Protein AF-A0A961PCF4-F1 (afdb_monomer_lite)

pLDDT: mean 81.45, std 20.44, range [35.53, 98.12]

Radius of gyration: 21.84 Å; chains: 1; bounding box: 61×38×61 Å

Foldseek 3Di:
DVVQVVCCVQDVDWDDDPPPDIDGDNVVRQVVQVHPVSSVVVVQVVCVVVVHAAFFAADPDRLLRQLNRPFPVPQQPPPPDPPPPPDDDDDPDDDDDDDDDDDPDDDPPDPDPPDRHHYDYQPHVRSLVSQQRTFPVSNVDDPVLSVVCVVVVNGGPVSVVPDDPVVSVVPPD

Secondary structure (DSSP, 8-state):
-HHHHHHTTT-SEEEEETTTEEEEE-TTTGGGGTSHHHHHHHHHHHHHHTT----EEE-SSHHHHHHHHHTTT-PPP----TT--------------------TTPPPPPP---PPPPEEEPPTT-HHHHHHTSBGGGG---HHHHHHHHHTT--BHHHHHTS-HHHHHHHH-

Structure (mmCIF, N/CA/C/O backbone):
data_AF-A0A961PCF4-F1
#
_entry.id   AF-A0A961PCF4-F1
#
loop_
_atom_site.group_PDB
_atom_site.id
_atom_site.type_symbol
_atom_site.label_atom_id
_atom_site.label_alt_id
_atom_site.label_comp_id
_atom_site.label_asym_id
_atom_site.label_entity_id
_atom_site.label_seq_id
_atom_site.pdbx_PDB_ins_code
_atom_site.Cartn_x
_atom_site.Cartn_y
_atom_site.Cartn_z
_atom_site.occupancy
_atom_site.B_iso_or_equiv
_atom_site.auth_seq_id
_atom_site.auth_comp_id
_atom_site.auth_asym_id
_atom_site.auth_atom_id
_atom_site.pdbx_PDB_model_num
ATOM 1 N N . THR A 1 1 ? 4.553 -20.083 -5.175 1.00 83.00 1 THR A N 1
ATOM 2 C CA . THR A 1 1 ? 3.732 -20.182 -6.407 1.00 83.00 1 THR A CA 1
ATOM 3 C C . THR A 1 1 ? 4.552 -19.897 -7.667 1.00 83.00 1 THR A C 1
ATOM 5 O O . THR A 1 1 ? 5.681 -19.422 -7.559 1.00 83.00 1 THR A O 1
ATOM 8 N N . ARG A 1 2 ? 4.034 -20.205 -8.876 1.00 92.31 2 ARG A N 1
ATOM 9 C CA . ARG A 1 2 ? 4.695 -19.847 -10.158 1.00 92.31 2 ARG A CA 1
ATOM 10 C C . ARG A 1 2 ? 4.858 -18.328 -10.306 1.00 92.31 2 ARG A C 1
ATOM 12 O O . ARG A 1 2 ? 5.923 -17.887 -10.722 1.00 92.31 2 ARG A O 1
ATOM 19 N N . LEU A 1 3 ? 3.851 -17.560 -9.882 1.00 93.50 3 LEU A N 1
ATOM 20 C CA . LEU A 1 3 ? 3.872 -16.097 -9.916 1.00 93.50 3 LEU A CA 1
ATOM 21 C C . LEU A 1 3 ? 4.967 -15.514 -9.006 1.00 93.50 3 LEU A C 1
ATOM 23 O O . LEU A 1 3 ? 5.740 -14.679 -9.456 1.00 93.50 3 LEU A O 1
ATOM 27 N N . ARG A 1 4 ? 5.131 -16.028 -7.774 1.00 96.00 4 ARG A N 1
ATOM 28 C CA . ARG A 1 4 ? 6.241 -15.625 -6.884 1.00 96.00 4 ARG A CA 1
ATOM 29 C C . ARG A 1 4 ? 7.615 -15.803 -7.540 1.00 96.00 4 ARG A C 1
ATOM 31 O O . ARG A 1 4 ? 8.461 -14.928 -7.425 1.00 96.00 4 ARG A O 1
ATOM 38 N N . ARG A 1 5 ? 7.846 -16.930 -8.227 1.00 96.25 5 ARG A N 1
ATOM 39 C CA . ARG A 1 5 ? 9.123 -17.180 -8.926 1.00 96.25 5 ARG A CA 1
ATOM 40 C C . ARG A 1 5 ? 9.341 -16.220 -10.093 1.00 96.25 5 ARG A C 1
ATOM 42 O O . ARG A 1 5 ? 10.447 -15.726 -10.252 1.00 96.25 5 ARG A O 1
ATOM 49 N N . TRP A 1 6 ? 8.297 -15.944 -10.875 1.00 96.50 6 TRP A N 1
ATOM 50 C CA . TRP A 1 6 ? 8.352 -14.954 -11.955 1.00 96.50 6 TRP A CA 1
ATOM 51 C C . TRP A 1 6 ? 8.730 -13.558 -11.438 1.00 96.50 6 TRP A C 1
ATOM 53 O O . TRP A 1 6 ? 9.546 -12.887 -12.062 1.00 96.50 6 TRP A O 1
ATOM 63 N N . ALA A 1 7 ? 8.208 -13.155 -10.276 1.00 97.56 7 ALA A N 1
ATOM 64 C CA . ALA A 1 7 ? 8.471 -11.839 -9.698 1.00 97.56 7 ALA A CA 1
ATOM 65 C C . ALA A 1 7 ? 9.926 -11.641 -9.224 1.00 97.56 7 ALA A C 1
ATOM 67 O O . ALA A 1 7 ? 10.367 -10.503 -9.082 1.00 97.56 7 ALA A O 1
ATOM 68 N N . GLY A 1 8 ? 10.696 -12.720 -9.034 1.00 97.44 8 GLY A N 1
ATOM 69 C CA . GLY A 1 8 ? 12.092 -12.650 -8.579 1.00 97.44 8 GLY A CA 1
ATOM 70 C C . GLY A 1 8 ? 13.043 -11.910 -9.528 1.00 97.44 8 GLY A C 1
ATOM 71 O O . GLY A 1 8 ? 14.151 -11.565 -9.136 1.00 97.44 8 GLY A O 1
ATOM 72 N N . LYS A 1 9 ? 12.623 -11.632 -10.769 1.00 97.25 9 LYS A N 1
ATOM 73 C CA . LYS A 1 9 ? 13.394 -10.808 -11.712 1.00 97.25 9 LYS A CA 1
ATOM 74 C C . LYS A 1 9 ? 13.343 -9.304 -11.416 1.00 97.25 9 LYS A C 1
ATOM 76 O O . LYS A 1 9 ? 14.134 -8.564 -11.984 1.00 97.25 9 LYS A O 1
ATOM 81 N N . PHE A 1 10 ? 12.409 -8.861 -10.572 1.00 97.88 10 PHE A N 1
ATOM 82 C CA . PHE A 1 10 ? 12.234 -7.451 -10.204 1.00 97.88 10 PHE A CA 1
ATOM 83 C C . PHE A 1 10 ? 12.917 -7.094 -8.883 1.00 97.88 10 PHE A C 1
ATOM 85 O O . PHE A 1 10 ? 13.306 -5.950 -8.676 1.00 97.88 10 PHE A O 1
ATOM 92 N N . THR A 1 11 ? 13.038 -8.071 -7.984 1.00 97.62 11 THR A N 1
ATOM 93 C CA . THR A 1 11 ? 13.673 -7.924 -6.675 1.00 97.62 11 THR A CA 1
ATOM 94 C C . THR A 1 11 ? 14.072 -9.296 -6.120 1.00 97.62 11 THR A C 1
ATOM 96 O O . THR A 1 11 ? 13.362 -10.280 -6.360 1.00 97.62 11 THR A O 1
ATOM 99 N N . PRO A 1 12 ? 15.163 -9.389 -5.333 1.00 96.94 12 PRO A N 1
ATOM 100 C CA . PRO A 1 12 ? 15.486 -10.598 -4.579 1.00 96.94 12 PRO A CA 1
ATOM 101 C C . PRO A 1 12 ? 14.460 -10.937 -3.478 1.00 96.94 12 PRO A C 1
ATOM 103 O O . PRO A 1 12 ? 14.404 -12.088 -3.040 1.00 96.94 12 PRO A O 1
ATOM 106 N N . TRP A 1 13 ? 13.643 -9.977 -3.026 1.00 97.62 13 TRP A N 1
ATOM 107 C CA . TRP A 1 13 ? 12.691 -10.152 -1.926 1.00 97.62 13 TRP A CA 1
ATOM 108 C C . TRP A 1 13 ? 11.238 -10.155 -2.409 1.00 97.62 13 TRP A C 1
ATOM 110 O O . TRP A 1 13 ? 10.636 -9.116 -2.675 1.00 97.62 13 TRP A O 1
ATOM 120 N N . VAL A 1 14 ? 10.658 -11.360 -2.468 1.00 98.06 14 VAL A N 1
ATOM 121 C CA . VAL A 1 14 ? 9.258 -11.589 -2.857 1.00 98.06 14 VAL A CA 1
ATOM 122 C C . VAL A 1 14 ? 8.550 -12.489 -1.845 1.00 98.06 14 VAL A C 1
ATOM 124 O O . VAL A 1 14 ? 8.923 -13.659 -1.660 1.00 98.06 14 VAL A O 1
ATOM 127 N N . ALA A 1 15 ? 7.467 -11.973 -1.268 1.00 96.75 15 ALA A N 1
ATOM 128 C CA . ALA A 1 15 ? 6.574 -12.686 -0.361 1.00 96.75 15 ALA A CA 1
ATOM 129 C C . ALA A 1 15 ? 5.175 -12.869 -0.972 1.00 96.75 15 ALA A C 1
ATOM 131 O O . ALA A 1 15 ? 4.720 -12.063 -1.782 1.00 96.75 15 ALA A O 1
ATOM 132 N N . GLU A 1 16 ? 4.491 -13.947 -0.588 1.00 96.38 16 GLU A N 1
ATOM 133 C CA . GLU A 1 16 ? 3.069 -14.139 -0.897 1.00 96.38 16 GLU A CA 1
ATOM 134 C C . GLU A 1 16 ? 2.217 -13.416 0.150 1.00 96.38 16 GLU A C 1
ATOM 136 O O . GLU A 1 16 ? 2.513 -13.477 1.339 1.00 96.38 16 GLU A O 1
ATOM 141 N N . GLU A 1 17 ? 1.164 -12.738 -0.300 1.00 93.62 17 GLU A N 1
ATOM 142 C CA . GLU A 1 17 ? 0.294 -11.898 0.525 1.00 93.62 17 GLU A CA 1
ATOM 143 C C . GLU A 1 17 ? -1.169 -12.343 0.362 1.00 93.62 17 GLU A C 1
ATOM 145 O O . GLU A 1 17 ? -1.803 -12.037 -0.657 1.00 93.62 17 GLU A O 1
ATOM 150 N N . PRO A 1 18 ? -1.726 -13.084 1.332 1.00 87.88 18 PRO A N 1
ATOM 151 C CA . PRO A 1 18 ? -3.116 -13.523 1.289 1.00 87.88 18 PRO A CA 1
ATOM 152 C C . PRO A 1 18 ? -4.145 -12.370 1.379 1.00 87.88 18 PRO A C 1
ATOM 154 O O . PRO A 1 18 ? -3.861 -11.329 1.965 1.00 87.88 18 PRO A O 1
ATOM 157 N N . PRO A 1 19 ? -5.369 -12.558 0.847 1.00 83.50 19 PRO A N 1
ATOM 158 C CA . PRO A 1 19 ? -5.712 -13.540 -0.174 1.00 83.50 19 PRO A CA 1
ATOM 159 C C . PRO A 1 19 ? -5.182 -13.062 -1.539 1.00 83.50 19 PRO A C 1
ATOM 161 O O . PRO A 1 19 ? -5.458 -11.937 -1.961 1.00 83.50 19 PRO A O 1
ATOM 164 N N . GLY A 1 20 ? -4.407 -13.917 -2.217 1.00 86.56 20 GLY A N 1
ATOM 165 C CA . GLY A 1 20 ? -4.093 -13.774 -3.643 1.00 86.56 20 GLY A CA 1
ATOM 166 C C . GLY A 1 20 ? -3.300 -12.529 -4.056 1.00 86.56 20 GLY A C 1
ATOM 167 O O . GLY A 1 20 ? -3.742 -11.796 -4.934 1.00 86.56 20 GLY A O 1
ATOM 168 N N . GLY A 1 21 ? -2.123 -12.300 -3.475 1.00 93.00 21 GLY A N 1
ATOM 169 C CA . GLY A 1 21 ? -1.229 -11.213 -3.873 1.00 93.00 21 GLY A CA 1
ATOM 170 C C . GLY A 1 21 ? 0.245 -11.538 -3.656 1.00 93.00 21 GLY A C 1
ATOM 171 O O . GLY A 1 21 ? 0.598 -12.579 -3.097 1.00 93.00 21 GLY A O 1
ATOM 172 N N . LEU A 1 22 ? 1.105 -10.627 -4.103 1.00 96.88 22 LEU A N 1
ATOM 173 C CA . LEU A 1 22 ? 2.531 -10.623 -3.797 1.00 96.88 22 LEU A CA 1
ATOM 174 C C . LEU A 1 22 ? 2.905 -9.286 -3.161 1.00 96.88 22 LEU A C 1
ATOM 176 O O . LEU A 1 22 ? 2.340 -8.251 -3.512 1.00 96.88 22 LEU A O 1
ATOM 180 N N . VAL A 1 23 ? 3.883 -9.320 -2.265 1.00 97.56 23 VAL A N 1
ATOM 181 C CA . VAL A 1 23 ? 4.599 -8.140 -1.779 1.00 97.56 23 VAL A CA 1
ATOM 182 C C . VAL A 1 23 ? 6.034 -8.242 -2.270 1.00 97.56 23 VAL A C 1
ATOM 184 O O . VAL A 1 23 ? 6.672 -9.290 -2.141 1.00 97.56 23 VAL A O 1
ATOM 187 N N . LEU A 1 24 ? 6.510 -7.151 -2.859 1.00 98.12 24 LEU A N 1
ATOM 188 C CA . LEU A 1 24 ? 7.861 -7.002 -3.377 1.00 98.12 24 LEU A CA 1
ATOM 189 C C . LEU A 1 24 ? 8.539 -5.895 -2.571 1.00 98.12 24 LEU A C 1
ATOM 191 O O . LEU A 1 24 ? 8.019 -4.782 -2.517 1.00 98.12 24 LEU A O 1
ATOM 195 N N . ASP A 1 25 ? 9.686 -6.191 -1.965 1.00 97.31 25 ASP A N 1
ATOM 196 C CA . ASP A 1 25 ? 10.569 -5.144 -1.447 1.00 97.31 25 ASP A CA 1
ATOM 197 C C . ASP A 1 25 ? 11.490 -4.706 -2.583 1.00 97.31 25 ASP A C 1
ATOM 199 O O . ASP A 1 25 ? 12.387 -5.442 -2.984 1.00 97.31 25 ASP A O 1
ATOM 203 N N . ILE A 1 26 ? 11.241 -3.530 -3.146 1.00 96.56 26 ILE A N 1
ATOM 204 C CA . ILE A 1 26 ? 11.977 -3.022 -4.309 1.00 96.56 26 ILE A CA 1
ATOM 205 C C . ILE A 1 26 ? 13.160 -2.129 -3.915 1.00 96.56 26 ILE A C 1
ATOM 207 O O . ILE A 1 26 ? 13.732 -1.462 -4.783 1.00 96.56 26 ILE A O 1
ATOM 211 N N . THR A 1 27 ? 13.532 -2.100 -2.628 1.00 94.38 27 THR A N 1
ATOM 212 C CA . THR A 1 27 ? 14.633 -1.279 -2.112 1.00 94.38 27 THR A CA 1
ATOM 213 C C . THR A 1 27 ? 15.897 -1.525 -2.927 1.00 94.38 27 THR A C 1
ATOM 215 O O . THR A 1 27 ? 16.359 -2.655 -3.086 1.00 94.38 27 THR A O 1
ATOM 218 N N . GLY A 1 28 ? 16.439 -0.451 -3.502 1.00 94.12 28 GLY A N 1
ATOM 219 C CA . GLY A 1 28 ? 17.638 -0.515 -4.335 1.00 94.12 28 GLY A CA 1
ATOM 220 C C . GLY A 1 28 ? 17.462 -1.209 -5.691 1.00 94.12 28 GLY A C 1
ATOM 221 O O . GLY A 1 28 ? 18.442 -1.312 -6.410 1.00 94.12 28 GLY A O 1
ATOM 222 N N . CYS A 1 29 ? 16.264 -1.646 -6.088 1.00 97.56 29 CYS A N 1
ATOM 223 C CA . CYS A 1 29 ? 16.038 -2.336 -7.366 1.00 97.56 29 CYS A CA 1
ATOM 224 C C . CYS A 1 29 ? 15.447 -1.422 -8.447 1.00 97.56 29 CYS A C 1
ATOM 226 O O . CYS A 1 29 ? 15.760 -1.594 -9.621 1.00 97.56 29 CYS A O 1
ATOM 228 N N . ALA A 1 30 ? 14.635 -0.425 -8.072 1.00 94.88 30 ALA A N 1
ATOM 229 C CA . ALA A 1 30 ? 13.905 0.426 -9.022 1.00 94.88 30 ALA A CA 1
ATOM 230 C C . ALA A 1 30 ? 14.803 1.101 -10.080 1.00 94.88 30 ALA A C 1
ATOM 232 O O . ALA A 1 30 ? 14.437 1.186 -11.251 1.00 94.88 30 ALA A O 1
ATOM 233 N N . HIS A 1 31 ? 16.020 1.512 -9.706 1.00 95.19 31 HIS A N 1
ATOM 234 C CA . HIS A 1 31 ? 16.964 2.153 -10.629 1.00 95.19 31 HIS A CA 1
ATOM 235 C C . HIS A 1 31 ? 17.388 1.249 -11.802 1.00 95.19 31 HIS A C 1
ATOM 237 O O . HIS A 1 31 ? 17.680 1.758 -12.881 1.00 95.19 31 HIS A O 1
ATOM 243 N N . LEU A 1 32 ? 17.374 -0.079 -11.626 1.00 97.25 32 LEU A N 1
ATOM 244 C CA . LEU A 1 32 ? 17.693 -1.049 -12.682 1.00 97.25 32 LEU A CA 1
ATOM 245 C C . LEU A 1 32 ? 16.657 -1.046 -13.814 1.00 97.25 32 LEU A C 1
ATOM 247 O O . LEU A 1 32 ? 16.924 -1.552 -14.900 1.00 97.25 32 LEU A O 1
ATOM 251 N N . PHE A 1 33 ? 15.483 -0.471 -13.554 1.00 97.19 33 PHE A N 1
ATOM 252 C CA . PHE A 1 33 ? 14.376 -0.360 -14.495 1.00 97.19 33 PHE A CA 1
ATOM 253 C C . PHE A 1 33 ? 14.171 1.073 -14.992 1.00 97.19 33 PHE A C 1
ATOM 255 O O . PHE A 1 33 ? 13.299 1.290 -15.818 1.00 97.19 33 PHE A O 1
ATOM 262 N N . GLY A 1 34 ? 14.971 2.042 -14.530 1.00 96.19 34 GLY A N 1
ATOM 263 C CA . GLY A 1 34 ? 14.793 3.461 -14.856 1.00 96.19 34 GLY A CA 1
ATOM 264 C C . GLY A 1 34 ? 13.916 4.239 -13.869 1.00 96.19 34 GLY A C 1
ATOM 265 O O . GLY A 1 34 ? 13.604 5.394 -14.134 1.00 96.19 34 GLY A O 1
ATOM 266 N N . GLY A 1 35 ? 13.551 3.643 -12.730 1.00 96.06 35 GLY A N 1
ATOM 267 C CA . GLY A 1 35 ? 12.719 4.273 -11.702 1.00 96.06 35 GLY A CA 1
ATOM 268 C C . GLY A 1 35 ? 11.556 3.388 -11.259 1.00 96.06 35 GLY A C 1
ATOM 269 O O . GLY A 1 35 ? 11.356 2.283 -11.767 1.00 96.06 35 GLY A O 1
ATOM 270 N N . GLU A 1 36 ? 10.790 3.869 -10.283 1.00 96.00 36 GLU A N 1
ATOM 271 C CA . GLU A 1 36 ? 9.642 3.147 -9.723 1.00 96.00 36 GLU A CA 1
ATOM 272 C C . GLU A 1 36 ? 8.505 3.027 -10.740 1.00 96.00 36 GLU A C 1
ATOM 274 O O . GLU A 1 36 ? 7.913 1.958 -10.892 1.00 96.00 36 GLU A O 1
ATOM 279 N N . GLU A 1 37 ? 8.244 4.091 -11.495 1.00 95.19 37 GLU A N 1
ATOM 280 C CA . GLU A 1 37 ? 7.228 4.135 -12.542 1.00 95.19 37 GLU A CA 1
ATOM 281 C C . GLU A 1 37 ? 7.529 3.133 -13.660 1.00 95.19 37 GLU A C 1
ATOM 283 O O . GLU A 1 37 ? 6.643 2.386 -14.077 1.00 95.19 37 GLU A O 1
ATOM 288 N N . GLU A 1 38 ? 8.784 3.067 -14.107 1.00 97.12 38 GLU A N 1
ATOM 289 C CA . GLU A 1 38 ? 9.208 2.146 -15.165 1.00 97.12 38 GLU A CA 1
ATOM 290 C C . GLU A 1 38 ? 9.252 0.691 -14.687 1.00 97.12 38 GLU A C 1
ATOM 292 O O . GLU A 1 38 ? 8.861 -0.220 -15.425 1.00 97.12 38 GLU A O 1
ATOM 297 N N . LEU A 1 39 ? 9.641 0.453 -13.429 1.00 97.38 39 LEU A N 1
ATOM 298 C CA . LEU A 1 39 ? 9.522 -0.863 -12.803 1.00 97.38 39 LEU A CA 1
ATOM 299 C C . LEU A 1 39 ? 8.058 -1.331 -12.787 1.00 97.38 39 LEU A C 1
ATOM 301 O O . LEU A 1 39 ? 7.760 -2.462 -13.177 1.00 97.38 39 LEU A O 1
ATOM 305 N N . VAL A 1 40 ? 7.133 -0.464 -12.370 1.00 96.81 40 VAL A N 1
ATOM 306 C CA . VAL A 1 40 ? 5.698 -0.773 -12.347 1.00 96.81 40 VAL A CA 1
ATOM 307 C C . VAL A 1 40 ? 5.163 -1.011 -13.761 1.00 96.81 40 VAL A C 1
ATOM 309 O O . VAL A 1 40 ? 4.466 -2.001 -13.981 1.00 96.81 40 VAL A O 1
ATOM 312 N N . ALA A 1 41 ? 5.547 -0.192 -14.741 1.00 95.25 41 ALA A N 1
ATOM 313 C CA . ALA A 1 41 ? 5.166 -0.384 -16.139 1.00 95.25 41 ALA A CA 1
ATOM 314 C C . ALA A 1 41 ? 5.726 -1.692 -16.733 1.00 95.25 41 ALA A C 1
ATOM 316 O O . ALA A 1 41 ? 5.083 -2.330 -17.572 1.00 95.25 41 ALA A O 1
ATOM 317 N N . ALA A 1 42 ? 6.921 -2.126 -16.319 1.00 96.56 42 ALA A N 1
ATOM 318 C CA . ALA A 1 42 ? 7.473 -3.428 -16.693 1.00 96.56 42 ALA A CA 1
ATOM 319 C C . ALA A 1 42 ? 6.651 -4.582 -16.095 1.00 96.56 42 ALA A C 1
ATOM 321 O O . ALA A 1 42 ? 6.286 -5.510 -16.818 1.00 96.56 42 ALA A O 1
ATOM 322 N N . ILE A 1 43 ? 6.291 -4.490 -14.810 1.00 96.69 43 ILE A N 1
ATOM 323 C CA . ILE A 1 43 ? 5.413 -5.456 -14.130 1.00 96.69 43 ILE A CA 1
ATOM 324 C C . ILE A 1 43 ? 4.055 -5.551 -14.840 1.00 96.69 43 ILE A C 1
ATOM 326 O O . ILE A 1 43 ? 3.598 -6.658 -15.123 1.00 96.69 43 ILE A O 1
ATOM 330 N N . GLU A 1 44 ? 3.424 -4.418 -15.165 1.00 94.81 44 GLU A N 1
ATOM 331 C CA . GLU A 1 44 ? 2.154 -4.378 -15.902 1.00 94.81 44 GLU A CA 1
ATOM 332 C C . GLU A 1 44 ? 2.249 -5.082 -17.258 1.00 94.81 44 GLU A C 1
ATOM 334 O O . GLU A 1 44 ? 1.432 -5.952 -17.564 1.00 94.81 44 GLU A O 1
ATOM 339 N N . ARG A 1 45 ? 3.257 -4.731 -18.069 1.00 94.31 45 ARG A N 1
ATOM 340 C CA . ARG A 1 45 ? 3.459 -5.324 -19.399 1.00 94.31 45 ARG A CA 1
ATOM 341 C C . ARG A 1 45 ? 3.649 -6.832 -19.323 1.00 94.31 45 ARG A C 1
ATOM 343 O O . ARG A 1 45 ? 3.056 -7.567 -20.111 1.00 94.31 45 ARG A O 1
ATOM 350 N N . ASP A 1 46 ? 4.441 -7.294 -18.365 1.00 95.88 46 ASP A N 1
ATOM 351 C CA . ASP A 1 46 ? 4.706 -8.715 -18.193 1.00 95.88 46 ASP A CA 1
ATOM 352 C C . ASP A 1 46 ? 3.475 -9.481 -17.695 1.00 95.88 46 ASP A C 1
ATOM 354 O O . ASP A 1 46 ? 3.201 -10.574 -18.188 1.00 95.88 46 ASP A O 1
ATOM 358 N N . LEU A 1 47 ? 2.698 -8.920 -16.761 1.00 94.44 47 LEU A N 1
ATOM 359 C CA . LEU A 1 47 ? 1.437 -9.524 -16.313 1.00 94.44 47 LEU A CA 1
ATOM 360 C C . LEU A 1 47 ? 0.416 -9.597 -17.450 1.00 94.44 47 LEU A C 1
ATOM 362 O O . LEU A 1 47 ? -0.206 -10.644 -17.638 1.00 94.44 47 LEU A O 1
ATOM 366 N N . ALA A 1 48 ? 0.303 -8.540 -18.256 1.00 92.19 48 ALA A N 1
ATOM 367 C CA . ALA A 1 48 ? -0.538 -8.535 -19.447 1.00 92.19 48 ALA A CA 1
ATOM 368 C C . ALA A 1 48 ? -0.091 -9.602 -20.462 1.00 92.19 48 ALA A C 1
ATOM 370 O O . ALA A 1 48 ? -0.927 -10.337 -20.986 1.00 92.19 48 ALA A O 1
ATOM 371 N N . GLY A 1 49 ? 1.220 -9.756 -20.681 1.00 92.38 49 GLY A N 1
ATOM 372 C CA . GLY A 1 49 ? 1.789 -10.813 -21.526 1.00 92.38 49 GLY A CA 1
ATOM 373 C C . GLY A 1 49 ? 1.513 -12.232 -21.011 1.00 92.38 49 GLY A C 1
ATOM 374 O O . GLY A 1 49 ? 1.400 -13.166 -21.803 1.00 92.38 49 GLY A O 1
ATOM 375 N N . LEU A 1 50 ? 1.342 -12.396 -19.696 1.00 92.38 50 LEU A N 1
ATOM 376 C CA . LEU A 1 50 ? 0.907 -13.645 -19.061 1.00 92.38 50 LEU A CA 1
ATOM 377 C C . LEU A 1 50 ? -0.622 -13.837 -19.064 1.00 92.38 50 LEU A C 1
ATOM 379 O O .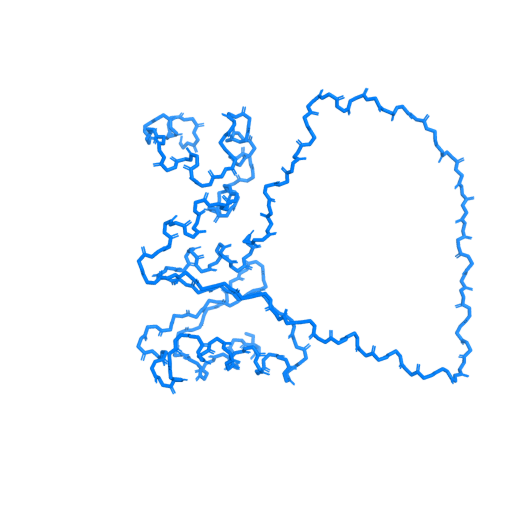 LEU A 1 50 ? -1.098 -14.875 -18.601 1.00 92.38 50 LEU A O 1
ATOM 383 N N . GLY A 1 51 ? -1.397 -12.865 -19.556 1.00 92.75 51 GLY A N 1
ATOM 384 C CA . GLY A 1 51 ? -2.862 -12.888 -19.529 1.00 92.75 51 GLY A CA 1
ATOM 385 C C . GLY A 1 51 ? -3.460 -12.692 -18.131 1.00 92.75 51 GLY A C 1
ATOM 386 O O . GLY A 1 51 ? -4.572 -13.150 -17.873 1.00 92.75 51 GLY A O 1
ATOM 387 N N . LEU A 1 52 ? -2.724 -12.053 -17.216 1.00 91.69 52 LEU A N 1
ATOM 388 C CA . LEU A 1 52 ? -3.138 -11.812 -15.836 1.00 91.69 52 LEU A CA 1
ATOM 389 C C . LEU A 1 52 ? -3.587 -10.363 -15.635 1.00 91.69 52 LEU A C 1
ATOM 391 O O . LEU A 1 52 ? -2.958 -9.425 -16.117 1.00 91.69 52 LEU A O 1
ATOM 395 N N . THR A 1 53 ? -4.642 -10.184 -14.843 1.00 90.44 53 THR A N 1
ATOM 396 C CA . THR A 1 53 ? -5.068 -8.879 -14.323 1.00 90.44 53 THR A CA 1
ATOM 397 C C . THR A 1 53 ? -4.686 -8.756 -12.854 1.00 90.44 53 THR A C 1
ATOM 399 O O . THR A 1 53 ? -4.858 -9.707 -12.092 1.00 90.44 53 THR A O 1
ATOM 402 N N . ALA A 1 54 ? -4.222 -7.582 -12.440 1.00 91.56 54 ALA A N 1
ATOM 403 C CA . ALA A 1 54 ? -3.882 -7.273 -11.056 1.00 91.56 54 ALA A CA 1
ATOM 404 C C . ALA A 1 54 ? -4.099 -5.780 -10.774 1.00 91.56 54 ALA A C 1
ATOM 406 O O . ALA A 1 54 ? -4.205 -4.978 -11.701 1.00 91.56 54 ALA A O 1
ATOM 407 N N . THR A 1 55 ? -4.130 -5.425 -9.493 1.00 94.19 55 THR A N 1
ATOM 408 C CA . THR A 1 55 ? -4.045 -4.038 -9.027 1.00 94.19 55 THR A CA 1
ATOM 409 C C . THR A 1 55 ? -2.688 -3.839 -8.372 1.00 94.19 55 THR A C 1
ATOM 411 O O . THR A 1 55 ? -2.256 -4.684 -7.585 1.00 94.19 55 THR A O 1
ATOM 414 N N . LEU A 1 56 ? -2.015 -2.738 -8.691 1.00 95.69 56 LEU A N 1
ATOM 415 C CA . LEU A 1 56 ? -0.663 -2.453 -8.220 1.00 95.69 56 LEU A CA 1
ATOM 416 C C . LEU A 1 56 ? -0.679 -1.234 -7.294 1.00 95.69 56 LEU A C 1
ATOM 418 O O . LEU A 1 56 ? -1.283 -0.206 -7.604 1.00 95.69 56 LEU A O 1
ATOM 422 N N . GLY A 1 57 ? -0.007 -1.366 -6.153 1.00 96.88 57 GLY A N 1
ATOM 423 C CA . GLY A 1 57 ? 0.202 -0.302 -5.179 1.00 96.88 57 GLY A CA 1
ATOM 424 C C . GLY A 1 57 ? 1.681 -0.215 -4.822 1.00 96.88 57 GLY A C 1
ATOM 425 O O . GLY A 1 57 ? 2.274 -1.234 -4.473 1.00 96.88 57 GLY A O 1
ATOM 426 N N . LEU A 1 58 ? 2.260 0.980 -4.906 1.00 97.44 58 LEU A N 1
ATOM 427 C CA . LEU A 1 58 ? 3.646 1.269 -4.536 1.00 97.44 58 LEU A CA 1
ATOM 428 C C . LEU A 1 58 ? 3.668 2.384 -3.493 1.00 97.44 58 LEU A C 1
ATOM 430 O O . LEU A 1 58 ? 2.965 3.386 -3.637 1.00 97.44 58 LEU A O 1
ATOM 434 N N . ALA A 1 59 ? 4.445 2.187 -2.432 1.00 97.00 59 ALA A N 1
ATOM 435 C CA . ALA A 1 59 ? 4.688 3.176 -1.391 1.00 97.00 59 ALA A CA 1
ATOM 436 C C . ALA A 1 59 ? 5.915 2.781 -0.560 1.00 97.00 59 ALA A C 1
ATOM 438 O O . ALA A 1 59 ? 6.306 1.615 -0.546 1.00 97.00 59 ALA A O 1
ATOM 439 N N . ASP A 1 60 ? 6.408 3.722 0.245 1.00 94.12 60 ASP A N 1
ATOM 440 C CA . ASP A 1 60 ? 7.563 3.561 1.144 1.00 94.12 60 ASP A CA 1
ATOM 441 C C . ASP A 1 60 ? 7.390 2.483 2.235 1.00 94.12 60 ASP A C 1
ATOM 443 O O . ASP A 1 60 ? 8.313 2.199 2.994 1.00 94.12 60 ASP A O 1
ATOM 447 N N . THR A 1 61 ? 6.193 1.899 2.380 1.00 94.00 61 THR A N 1
ATOM 448 C CA . THR A 1 61 ? 5.927 0.831 3.351 1.00 94.00 61 THR A CA 1
ATOM 449 C C . THR A 1 61 ? 5.031 -0.250 2.763 1.00 94.00 61 THR A C 1
ATOM 451 O O . THR A 1 61 ? 4.108 0.030 1.992 1.00 94.00 61 THR A O 1
ATOM 454 N N . VAL A 1 62 ? 5.229 -1.490 3.219 1.00 95.31 62 VAL A N 1
ATOM 455 C CA . VAL A 1 62 ? 4.403 -2.642 2.824 1.00 95.31 62 VAL A CA 1
ATOM 456 C C . VAL A 1 62 ? 2.912 -2.425 3.101 1.00 95.31 62 VAL A C 1
ATOM 458 O O . VAL A 1 62 ? 2.073 -2.769 2.272 1.00 95.31 62 VAL A O 1
ATOM 461 N N . GLY A 1 63 ? 2.567 -1.823 4.246 1.00 94.50 63 GLY A N 1
ATOM 462 C CA . GLY A 1 63 ? 1.178 -1.554 4.619 1.00 94.50 63 GLY A CA 1
ATOM 463 C C . GLY A 1 63 ? 0.518 -0.536 3.691 1.00 94.50 63 GLY A C 1
ATOM 464 O O . GLY A 1 63 ? -0.613 -0.745 3.256 1.00 94.50 63 GLY A O 1
ATOM 465 N N . ALA A 1 64 ? 1.240 0.528 3.328 1.00 96.06 64 ALA A N 1
ATOM 466 C CA . ALA A 1 64 ? 0.723 1.535 2.410 1.00 96.06 64 ALA A CA 1
ATOM 467 C C . ALA A 1 64 ? 0.572 0.994 0.983 1.00 96.06 64 ALA A C 1
ATOM 469 O O . ALA A 1 64 ? -0.475 1.186 0.366 1.00 96.06 64 ALA A O 1
ATOM 470 N N . ALA A 1 65 ? 1.567 0.255 0.487 1.00 96.69 65 ALA A N 1
ATOM 471 C CA . ALA A 1 65 ? 1.512 -0.395 -0.819 1.00 96.69 65 ALA A CA 1
ATOM 472 C C . ALA A 1 65 ? 0.319 -1.363 -0.908 1.00 96.69 65 ALA A C 1
ATOM 474 O O . ALA A 1 65 ? -0.470 -1.308 -1.852 1.00 96.69 65 ALA A O 1
ATOM 475 N N . TRP A 1 66 ? 0.119 -2.182 0.129 1.00 95.94 66 TRP A N 1
ATOM 476 C CA . TRP A 1 66 ? -1.028 -3.082 0.240 1.00 95.94 66 TRP A CA 1
ATOM 477 C C . TRP A 1 66 ? -2.368 -2.341 0.218 1.00 95.94 66 TRP A C 1
ATOM 479 O O . TRP A 1 66 ? -3.281 -2.730 -0.515 1.00 95.94 66 TRP A O 1
ATOM 489 N N . ALA A 1 67 ? -2.484 -1.267 1.001 1.00 95.81 67 ALA A N 1
ATOM 490 C CA . ALA A 1 67 ? -3.700 -0.470 1.097 1.00 95.81 67 ALA A CA 1
ATOM 491 C C . ALA A 1 67 ? -4.040 0.196 -0.245 1.00 95.81 67 ALA A C 1
ATOM 493 O O . ALA A 1 67 ? -5.184 0.136 -0.695 1.00 95.81 67 ALA A O 1
ATOM 494 N N . LEU A 1 68 ? -3.046 0.758 -0.938 1.00 95.50 68 LEU A N 1
ATOM 495 C CA . LEU A 1 68 ? -3.223 1.358 -2.264 1.00 95.50 68 LEU A CA 1
ATOM 496 C C . LEU A 1 68 ? -3.618 0.329 -3.326 1.00 95.50 68 LEU A C 1
ATOM 498 O O . LEU A 1 68 ? -4.485 0.616 -4.159 1.00 95.50 68 LEU A O 1
ATOM 502 N N . ALA A 1 69 ? -3.024 -0.866 -3.275 1.00 94.69 69 ALA A N 1
ATOM 503 C CA . ALA A 1 69 ? -3.328 -1.952 -4.198 1.00 94.69 69 ALA A CA 1
ATOM 504 C C . ALA A 1 69 ? -4.752 -2.496 -4.014 1.00 94.69 69 ALA A C 1
ATOM 506 O O . ALA A 1 69 ? -5.380 -2.921 -4.977 1.00 94.69 69 ALA A O 1
ATOM 507 N N . ARG A 1 70 ? -5.290 -2.509 -2.791 1.00 92.12 70 ARG A N 1
ATOM 508 C CA . ARG A 1 70 ? -6.601 -3.126 -2.529 1.00 92.12 70 ARG A CA 1
ATOM 509 C C . ARG A 1 70 ? -7.752 -2.136 -2.427 1.00 92.12 70 ARG A C 1
ATOM 511 O O . ARG A 1 70 ? -8.831 -2.434 -2.920 1.00 92.12 70 ARG A O 1
ATOM 518 N N . TYR A 1 71 ? -7.535 -0.970 -1.827 1.00 92.88 71 TYR A N 1
ATOM 519 C CA . TYR A 1 71 ? -8.632 -0.095 -1.402 1.00 92.88 71 TYR A CA 1
ATOM 520 C C . TYR A 1 71 ? -8.739 1.206 -2.152 1.00 92.88 71 TYR A C 1
ATOM 522 O O . TYR A 1 71 ? -9.821 1.779 -2.221 1.00 92.88 71 TYR A O 1
ATOM 530 N N . ALA A 1 72 ? -7.658 1.708 -2.728 1.00 84.31 72 ALA A N 1
ATOM 531 C CA . ALA A 1 72 ? -7.782 2.983 -3.396 1.00 84.31 72 ALA A CA 1
ATOM 532 C C . ALA A 1 72 ? -8.762 2.859 -4.591 1.00 84.31 72 ALA A C 1
ATOM 534 O O . ALA A 1 72 ? -8.986 1.771 -5.143 1.00 84.31 72 ALA A O 1
ATOM 535 N N . GLY A 1 73 ? -9.426 3.959 -4.950 1.00 70.62 73 GLY A N 1
ATOM 536 C CA . GLY A 1 73 ? -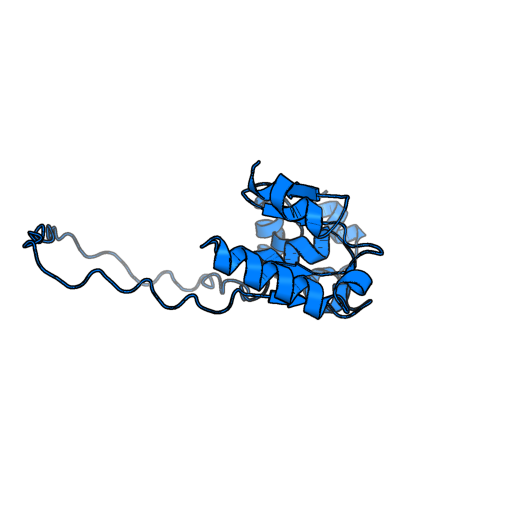10.515 3.972 -5.942 1.00 70.62 73 GLY A CA 1
ATOM 537 C C . GLY A 1 73 ? -11.809 3.275 -5.510 1.00 70.62 73 GLY A C 1
ATOM 538 O O . GLY A 1 73 ? -12.814 3.441 -6.192 1.00 70.62 73 GLY A O 1
ATOM 539 N N . HIS A 1 74 ? -11.821 2.575 -4.374 1.00 62.50 74 HIS A N 1
ATOM 540 C CA . HIS A 1 74 ? -13.050 2.284 -3.653 1.00 62.50 74 HIS A CA 1
ATOM 541 C C . HIS A 1 74 ? -13.333 3.532 -2.817 1.00 62.50 74 HIS A C 1
ATOM 543 O O . HIS A 1 74 ? -12.708 3.758 -1.780 1.00 62.50 74 HIS A O 1
ATOM 549 N N . GLY A 1 75 ? -14.214 4.408 -3.311 1.00 52.41 75 GLY A N 1
ATOM 550 C CA . GLY A 1 75 ? -14.787 5.438 -2.444 1.00 52.41 75 GLY A CA 1
ATOM 551 C C . GLY A 1 75 ? -15.428 4.756 -1.230 1.00 52.41 75 GLY A C 1
ATOM 552 O O . GLY A 1 75 ? -15.834 3.598 -1.360 1.00 52.41 75 GLY A O 1
ATOM 553 N N . PRO A 1 76 ? -15.514 5.415 -0.058 1.00 49.31 76 PRO A N 1
ATOM 554 C CA . PRO A 1 76 ? -16.227 4.833 1.071 1.00 49.31 76 PRO A CA 1
ATOM 555 C C . PRO A 1 76 ? -17.603 4.425 0.558 1.00 49.31 76 PRO A C 1
ATOM 557 O O . PRO A 1 76 ? -18.300 5.262 -0.029 1.00 49.31 76 PRO A O 1
ATOM 560 N N . GLU A 1 77 ? -17.960 3.143 0.703 1.00 50.94 77 GLU A N 1
ATOM 561 C CA . GLU A 1 77 ? -19.325 2.726 0.428 1.00 50.94 77 GLU A CA 1
ATOM 562 C C . GLU A 1 77 ? -20.211 3.714 1.173 1.00 50.94 77 GLU A C 1
ATOM 564 O O . GLU A 1 77 ? -20.075 3.915 2.387 1.00 50.94 77 GLU A O 1
ATOM 569 N N . ARG A 1 78 ? -21.051 4.429 0.422 1.00 45.44 78 ARG A N 1
ATOM 570 C CA . ARG A 1 78 ? -22.105 5.245 1.004 1.00 45.44 78 ARG A CA 1
ATOM 571 C C . ARG A 1 78 ? -23.091 4.243 1.584 1.00 45.44 78 ARG A C 1
ATOM 573 O O . ARG A 1 78 ? -24.096 3.946 0.952 1.00 45.44 78 ARG A O 1
ATOM 580 N N . GLY A 1 79 ? -22.742 3.650 2.725 1.00 43.12 79 GLY A N 1
ATOM 581 C CA . GLY A 1 79 ? -23.632 2.795 3.483 1.00 43.12 79 GLY A CA 1
ATOM 582 C C . GLY A 1 79 ? -24.915 3.582 3.650 1.00 43.12 79 GLY A C 1
ATOM 583 O O . GLY A 1 79 ? -24.865 4.729 4.107 1.00 43.12 79 GLY A O 1
ATOM 584 N N . ALA A 1 80 ? -26.004 3.004 3.146 1.00 46.00 80 ALA A N 1
ATOM 585 C CA . ALA A 1 80 ? -27.335 3.566 3.214 1.00 46.00 80 ALA A CA 1
ATOM 586 C C . ALA A 1 80 ? -27.528 4.166 4.609 1.00 46.00 80 ALA A C 1
ATOM 588 O O . ALA A 1 80 ? -27.476 3.456 5.614 1.00 46.00 80 ALA A O 1
ATOM 589 N N . GLY A 1 81 ? -27.661 5.495 4.665 1.00 36.78 81 GLY A N 1
ATOM 590 C CA . GLY A 1 81 ? -28.134 6.151 5.873 1.00 36.78 81 GLY A CA 1
ATOM 591 C C . GLY A 1 81 ? -29.444 5.484 6.275 1.00 36.78 81 GLY A C 1
ATOM 592 O O . GLY A 1 81 ? -30.209 5.070 5.401 1.00 36.78 81 GLY A O 1
ATOM 593 N N . GLY A 1 82 ? -29.669 5.344 7.579 1.00 46.53 82 GLY A N 1
ATOM 594 C CA . GLY A 1 82 ? -30.806 4.644 8.186 1.00 46.53 82 GLY A CA 1
ATOM 595 C C . GLY A 1 82 ? -32.206 5.185 7.858 1.00 46.53 82 GLY A C 1
ATOM 596 O O . GLY A 1 82 ? -33.128 4.894 8.604 1.00 46.53 82 GLY A O 1
ATOM 597 N N . ASP A 1 83 ? -32.370 5.907 6.749 1.00 46.91 83 ASP A N 1
ATOM 598 C CA . ASP A 1 83 ? -33.639 6.374 6.187 1.00 46.91 83 ASP A CA 1
ATOM 599 C C . ASP A 1 83 ? -34.131 5.487 5.023 1.00 46.91 83 ASP A C 1
ATOM 601 O O . ASP A 1 83 ? -35.186 5.733 4.449 1.00 46.91 83 ASP A O 1
ATOM 605 N N . ALA A 1 84 ? -33.398 4.430 4.653 1.00 40.72 84 ALA A N 1
ATOM 606 C CA . ALA A 1 84 ? -33.813 3.482 3.616 1.00 40.72 84 ALA A CA 1
ATOM 607 C C . ALA A 1 84 ? -34.577 2.282 4.208 1.00 40.72 84 ALA A C 1
ATOM 609 O O . ALA A 1 84 ? -34.197 1.130 4.005 1.00 40.72 84 ALA A O 1
ATOM 610 N N . ILE A 1 85 ? -35.652 2.549 4.951 1.00 44.97 85 ILE A N 1
ATOM 611 C CA . ILE A 1 85 ? -36.656 1.538 5.326 1.00 44.97 85 ILE A CA 1
ATOM 612 C C . ILE A 1 85 ? -37.978 1.869 4.629 1.00 44.97 85 ILE A C 1
ATOM 614 O O . ILE A 1 85 ? -39.033 1.818 5.233 1.00 44.97 85 ILE A O 1
ATOM 618 N N . ASP A 1 86 ? -37.914 2.212 3.345 1.00 52.66 86 ASP A N 1
ATOM 619 C CA . ASP A 1 86 ? -39.089 2.294 2.482 1.00 52.66 86 ASP A CA 1
ATOM 620 C C . ASP A 1 86 ? -38.764 1.613 1.155 1.00 52.66 86 ASP A C 1
ATOM 622 O O . ASP A 1 86 ? -38.343 2.244 0.183 1.00 52.66 86 ASP A O 1
ATOM 626 N N . GLN A 1 87 ? -38.915 0.287 1.138 1.00 43.62 87 GLN A N 1
ATOM 627 C CA . GLN A 1 87 ? -39.611 -0.409 0.055 1.00 43.62 87 GLN A CA 1
ATOM 628 C C . GLN A 1 87 ? -39.840 -1.878 0.409 1.00 43.62 87 GLN A C 1
ATOM 630 O O . GLN A 1 87 ? -39.053 -2.788 0.160 1.00 43.62 87 GLN A O 1
ATOM 635 N N . GLU A 1 88 ? -40.989 -2.030 1.042 1.00 40.81 88 GLU A N 1
ATOM 636 C CA . GLU A 1 88 ? -41.817 -3.203 1.210 1.00 40.81 88 GLU A CA 1
ATOM 637 C C . GLU A 1 88 ? -41.847 -4.164 0.004 1.00 40.81 88 GLU A C 1
ATOM 639 O O . GLU A 1 88 ? -41.712 -3.801 -1.166 1.00 40.81 88 GLU A O 1
ATOM 644 N N . ALA A 1 89 ? -42.075 -5.428 0.345 1.00 42.12 89 ALA A N 1
ATOM 645 C CA . ALA A 1 89 ? -42.314 -6.572 -0.514 1.00 42.12 89 ALA A CA 1
ATOM 646 C C . ALA A 1 89 ? -43.124 -6.303 -1.801 1.00 42.12 89 ALA A C 1
ATOM 648 O O . ALA A 1 89 ? -44.213 -5.737 -1.758 1.00 42.12 89 ALA A O 1
ATOM 649 N N . ARG A 1 90 ? -42.660 -6.888 -2.918 1.00 45.97 90 ARG A N 1
ATOM 650 C CA . ARG A 1 90 ? -43.449 -7.650 -3.918 1.00 45.97 90 ARG A CA 1
ATOM 651 C C . ARG A 1 90 ? -42.545 -8.082 -5.074 1.00 45.97 90 ARG A C 1
ATOM 653 O O . ARG A 1 90 ? -42.173 -7.254 -5.891 1.00 45.97 90 ARG A O 1
ATOM 660 N N . ALA A 1 91 ? -42.275 -9.385 -5.189 1.00 35.53 91 ALA A N 1
ATOM 661 C CA . ALA A 1 91 ? -42.313 -10.100 -6.475 1.00 35.53 91 ALA A CA 1
ATOM 662 C C . ALA A 1 91 ? -41.967 -11.589 -6.309 1.00 35.53 91 ALA A C 1
ATOM 664 O O . ALA A 1 91 ? -40.874 -12.055 -6.622 1.00 35.53 91 ALA A O 1
ATOM 665 N N . THR A 1 92 ? -42.968 -12.379 -5.932 1.00 50.00 92 THR A N 1
ATOM 666 C CA . THR A 1 92 ? -43.107 -13.730 -6.472 1.00 50.00 92 THR A CA 1
ATOM 667 C C . THR A 1 92 ? -43.287 -13.612 -7.988 1.00 50.00 92 THR A C 1
ATOM 669 O O . THR A 1 92 ? -44.369 -13.263 -8.453 1.00 50.00 92 THR A O 1
ATOM 672 N N . ARG A 1 93 ? -42.259 -13.919 -8.785 1.00 43.00 93 ARG A N 1
ATOM 673 C CA . ARG A 1 93 ? -42.478 -14.553 -10.093 1.00 43.00 93 ARG A CA 1
ATOM 674 C C . ARG A 1 93 ? -41.221 -15.227 -10.621 1.00 43.00 93 ARG A C 1
ATOM 676 O O . ARG A 1 93 ? -40.273 -14.598 -11.077 1.00 43.00 93 ARG A O 1
ATOM 683 N N . SER A 1 94 ? -41.296 -16.547 -10.623 1.00 45.16 94 SER A N 1
ATOM 684 C CA . SER A 1 94 ? -40.555 -17.450 -11.484 1.00 45.16 94 SER A CA 1
ATOM 685 C C . SER A 1 94 ? -40.570 -16.979 -12.941 1.00 45.16 94 SER A C 1
ATOM 687 O O . SER A 1 94 ? -41.617 -16.924 -13.586 1.00 45.16 94 SER A O 1
ATOM 689 N N . ARG A 1 95 ? -39.388 -16.720 -13.503 1.00 40.88 95 ARG A N 1
ATOM 690 C CA . ARG A 1 95 ? -39.142 -16.901 -14.936 1.00 40.88 95 ARG A CA 1
ATOM 691 C C . ARG A 1 95 ? -37.781 -17.548 -15.135 1.00 40.88 95 ARG A C 1
ATOM 693 O O . ARG A 1 95 ? -36.744 -16.898 -15.087 1.00 40.88 95 ARG A O 1
ATOM 700 N N . ALA A 1 96 ? -37.826 -18.855 -15.378 1.00 41.84 96 ALA A N 1
ATOM 701 C CA . ALA A 1 96 ? -36.736 -19.619 -15.954 1.00 41.84 96 ALA A CA 1
ATOM 702 C C . ALA A 1 96 ? -36.303 -18.960 -17.274 1.00 41.84 96 ALA A C 1
ATOM 704 O O . ALA A 1 96 ? -37.034 -18.981 -18.269 1.00 41.84 96 ALA A O 1
ATOM 705 N N . ALA A 1 97 ? -35.121 -18.347 -17.281 1.00 41.44 97 ALA A N 1
ATOM 706 C CA . ALA A 1 97 ? -34.503 -17.861 -18.501 1.00 41.44 97 ALA A CA 1
ATOM 707 C C . ALA A 1 97 ? -34.019 -19.068 -19.322 1.00 41.44 97 ALA A C 1
ATOM 709 O O . ALA A 1 97 ? -33.092 -19.788 -18.955 1.00 41.44 97 ALA A O 1
ATOM 710 N N . LYS A 1 98 ? -34.729 -19.288 -20.428 1.00 38.56 98 LYS A N 1
ATOM 711 C CA . LYS A 1 98 ? -34.487 -20.228 -21.527 1.00 38.56 98 LYS A CA 1
ATOM 712 C C . LYS A 1 98 ? -32.987 -20.451 -21.783 1.00 38.56 98 LYS A C 1
ATOM 714 O O . LYS A 1 98 ? -32.292 -19.530 -22.212 1.00 38.56 98 LYS A O 1
ATOM 719 N N . ARG A 1 99 ? -32.503 -21.686 -21.576 1.00 43.41 99 ARG A N 1
ATOM 720 C CA . ARG A 1 99 ? -31.168 -22.129 -22.018 1.00 43.41 99 ARG A CA 1
ATOM 721 C C . ARG A 1 99 ? -31.027 -21.816 -23.508 1.00 43.41 99 ARG A C 1
ATOM 723 O O . ARG A 1 99 ? -31.726 -22.399 -24.336 1.00 43.41 99 ARG A O 1
ATOM 730 N N . ARG A 1 100 ? -30.159 -20.866 -23.854 1.00 40.78 100 ARG A N 1
ATOM 731 C CA . ARG A 1 100 ? -29.815 -20.586 -25.247 1.00 40.78 100 ARG A CA 1
ATOM 732 C C . ARG A 1 100 ? -28.887 -21.692 -25.730 1.00 40.78 100 ARG A C 1
ATOM 734 O O . ARG A 1 100 ? -27.778 -21.844 -25.225 1.00 40.78 100 ARG A O 1
ATOM 741 N N . HIS A 1 101 ? -29.392 -22.476 -26.678 1.00 38.03 101 HIS A N 1
ATOM 742 C CA . HIS A 1 101 ? -28.593 -23.387 -27.480 1.00 38.03 101 HIS A CA 1
ATOM 743 C C . HIS A 1 101 ? -27.446 -22.596 -28.127 1.00 38.03 101 HIS A C 1
ATOM 745 O O . HIS A 1 101 ? -27.666 -21.500 -28.648 1.00 38.03 101 HIS A O 1
ATOM 751 N N . TRP A 1 102 ? -26.225 -23.113 -28.047 1.00 51.34 102 TRP A N 1
ATOM 752 C CA . TRP A 1 102 ? -25.111 -22.579 -28.817 1.00 51.34 102 TRP A CA 1
ATOM 753 C C . TRP A 1 102 ? -25.056 -23.351 -30.129 1.00 51.34 102 TRP A C 1
ATOM 755 O O . TRP A 1 102 ? -24.688 -24.524 -30.157 1.00 51.34 102 TRP A O 1
ATOM 765 N N . THR A 1 103 ? -25.465 -22.703 -31.216 1.00 42.56 103 THR A N 1
ATOM 766 C CA . THR A 1 103 ? -25.158 -23.146 -32.573 1.00 42.56 103 THR A CA 1
ATOM 767 C C . THR A 1 103 ? -23.678 -22.903 -32.856 1.00 42.56 103 THR A C 1
ATOM 769 O O . THR A 1 103 ? -23.144 -21.808 -32.693 1.00 42.56 103 THR A O 1
ATOM 772 N N . ARG A 1 104 ? -23.012 -23.982 -33.260 1.00 44.75 104 ARG A N 1
ATOM 773 C CA . ARG A 1 104 ? -21.640 -24.052 -33.766 1.00 44.75 104 ARG A CA 1
ATOM 774 C C . ARG A 1 104 ? -21.462 -23.058 -34.930 1.00 44.75 104 ARG A C 1
ATOM 776 O O . ARG A 1 104 ? -22.157 -23.203 -35.928 1.00 44.75 104 ARG A O 1
ATOM 783 N N . GLY A 1 105 ? -20.547 -22.085 -34.806 1.00 54.28 105 GLY A N 1
ATOM 784 C CA . GLY A 1 105 ? -20.113 -21.237 -35.936 1.00 54.28 105 GLY A CA 1
ATOM 785 C C . GLY A 1 105 ? -19.961 -19.722 -35.709 1.00 54.28 105 GLY A C 1
ATOM 786 O O . GLY A 1 105 ? -19.684 -19.014 -36.670 1.00 54.28 105 GLY A O 1
ATOM 787 N N . GLY A 1 106 ? -20.128 -19.195 -34.491 1.00 51.22 106 GLY A N 1
ATOM 788 C CA . GLY A 1 106 ? -19.872 -17.773 -34.208 1.00 51.22 106 GLY A CA 1
ATOM 789 C C . GLY A 1 106 ? -18.381 -17.454 -34.054 1.00 51.22 106 GLY A C 1
ATOM 790 O O . GLY A 1 106 ? -17.632 -18.267 -33.511 1.00 51.22 106 GLY A O 1
ATOM 791 N N . GLN A 1 107 ? -17.954 -16.267 -34.500 1.00 43.03 107 GLN A N 1
ATOM 792 C CA . GLN A 1 107 ? -16.612 -15.742 -34.225 1.00 43.03 107 GLN A CA 1
ATOM 793 C C . GLN A 1 107 ? -16.376 -15.785 -32.700 1.00 43.03 107 GLN A C 1
ATOM 795 O O . GLN A 1 107 ? -17.256 -15.337 -31.956 1.00 43.03 107 GLN A O 1
ATOM 800 N N . PRO A 1 108 ? -15.262 -16.369 -32.212 1.00 42.88 108 PRO A N 1
ATOM 801 C CA . PRO A 1 108 ? -15.014 -16.473 -30.779 1.00 42.88 108 PRO A CA 1
ATOM 802 C C . PRO A 1 108 ? -15.085 -15.073 -30.158 1.00 42.88 108 PRO A C 1
ATOM 804 O O . PRO A 1 108 ? -14.621 -14.119 -30.793 1.00 42.88 108 PRO A O 1
ATOM 807 N N . PRO A 1 109 ? -15.682 -14.914 -28.960 1.00 49.38 109 PRO A N 1
ATOM 808 C CA . PRO A 1 109 ? -15.726 -13.618 -28.302 1.00 49.38 109 PRO A CA 1
ATOM 809 C C . PRO A 1 109 ? -14.298 -13.077 -28.241 1.00 49.38 109 PRO A C 1
ATOM 811 O O . PRO A 1 109 ? -13.414 -13.732 -27.685 1.00 49.38 109 PRO A O 1
ATOM 814 N N . ARG A 1 110 ? -14.054 -11.910 -28.859 1.00 52.66 110 ARG A N 1
ATOM 815 C CA . ARG A 1 110 ? -12.789 -11.197 -28.661 1.00 52.66 110 ARG A CA 1
ATOM 816 C C . ARG A 1 110 ? -12.626 -11.065 -27.148 1.00 52.66 110 ARG A C 1
ATOM 818 O O . ARG A 1 110 ? -13.575 -10.583 -26.519 1.00 52.66 110 ARG A O 1
ATOM 825 N N . PRO A 1 111 ? -11.497 -11.497 -26.554 1.00 51.31 111 PRO A N 1
ATOM 826 C CA . PRO A 1 111 ? -11.246 -11.190 -25.157 1.00 51.31 111 PRO A CA 1
ATOM 827 C C . PRO A 1 111 ? -11.451 -9.685 -25.008 1.00 51.31 111 PRO A C 1
ATOM 829 O O . PRO A 1 111 ? -10.971 -8.911 -25.845 1.00 51.31 111 PRO A O 1
ATOM 832 N N . ALA A 1 112 ? -12.272 -9.294 -24.029 1.00 54.22 112 ALA A N 1
ATOM 833 C CA . ALA A 1 112 ? -12.484 -7.892 -23.712 1.00 54.22 112 ALA A CA 1
ATOM 834 C C . ALA A 1 112 ? -11.105 -7.229 -23.678 1.00 54.22 112 ALA A C 1
ATOM 836 O O . ALA A 1 112 ? -10.191 -7.786 -23.066 1.00 54.22 112 ALA A O 1
ATOM 837 N N . ALA A 1 113 ? -10.934 -6.125 -24.414 1.00 49.50 113 ALA A N 1
ATOM 838 C CA . ALA A 1 113 ? -9.671 -5.399 -24.439 1.00 49.50 113 ALA A CA 1
ATOM 839 C C . ALA A 1 113 ? -9.186 -5.267 -22.993 1.00 49.50 113 ALA A C 1
ATOM 841 O O . ALA A 1 113 ? -9.952 -4.809 -22.145 1.00 49.50 113 ALA A O 1
ATOM 842 N N . THR A 1 114 ? -7.982 -5.765 -22.706 1.00 55.19 114 THR A N 1
ATOM 843 C CA . THR A 1 114 ? -7.367 -5.700 -21.380 1.00 55.19 114 THR A CA 1
ATOM 844 C C . THR A 1 114 ? -7.369 -4.240 -20.955 1.00 55.19 114 THR A C 1
ATOM 846 O O . THR A 1 114 ? -6.558 -3.451 -21.441 1.00 55.19 114 THR A O 1
ATOM 849 N N . GLY A 1 115 ? -8.340 -3.854 -20.125 1.00 60.88 115 GLY A N 1
ATOM 850 C CA . GLY A 1 115 ? -8.372 -2.525 -19.538 1.00 60.88 115 GLY A CA 1
ATOM 851 C C . GLY A 1 115 ? -7.049 -2.300 -18.818 1.00 60.88 115 GLY A C 1
ATOM 852 O O . GLY A 1 115 ? -6.496 -3.241 -18.243 1.00 60.88 115 GLY A O 1
ATOM 853 N N . ARG A 1 116 ? -6.516 -1.078 -18.893 1.00 70.31 116 ARG A N 1
ATOM 854 C CA . ARG A 1 116 ? -5.294 -0.715 -18.172 1.00 70.31 116 ARG A CA 1
ATOM 855 C C . ARG A 1 116 ? -5.441 -1.134 -16.707 1.00 70.31 116 ARG A C 1
ATOM 857 O O . ARG A 1 116 ? -6.476 -0.865 -16.094 1.00 70.31 116 ARG A O 1
ATOM 864 N N . MET A 1 117 ? -4.436 -1.830 -16.183 1.00 83.38 117 MET A N 1
ATOM 865 C CA . MET A 1 117 ? -4.448 -2.297 -14.802 1.00 83.38 117 MET A CA 1
ATOM 866 C C . MET A 1 117 ? -4.464 -1.075 -13.867 1.00 83.38 117 MET A C 1
ATOM 868 O O . MET A 1 117 ? -3.810 -0.071 -14.149 1.00 83.38 117 MET A O 1
ATOM 872 N N . PRO A 1 118 ? -5.253 -1.088 -12.781 1.00 89.25 118 PRO A N 1
ATOM 873 C CA . PRO A 1 118 ? -5.241 0.012 -11.830 1.00 89.25 118 PRO A CA 1
ATOM 874 C C . PRO A 1 118 ? -3.894 0.049 -11.094 1.00 89.25 118 PRO A C 1
ATOM 876 O O . PRO A 1 118 ? -3.532 -0.888 -10.381 1.00 89.25 118 PRO A O 1
ATOM 879 N N . VAL A 1 119 ? -3.170 1.157 -11.256 1.00 91.81 119 VAL A N 1
ATOM 880 C CA . VAL A 1 119 ? -1.873 1.423 -10.619 1.00 91.81 119 VAL A CA 1
ATOM 881 C C . VAL A 1 119 ? -1.977 2.641 -9.726 1.00 91.81 119 VAL A C 1
ATOM 883 O O . VAL A 1 119 ? -2.532 3.665 -10.129 1.00 91.81 119 VAL A O 1
ATOM 886 N N . ARG A 1 120 ? -1.399 2.553 -8.526 1.00 94.94 120 ARG A N 1
ATOM 887 C CA . ARG A 1 120 ? -1.232 3.697 -7.629 1.00 94.94 120 ARG A CA 1
ATOM 888 C C . ARG A 1 120 ? 0.137 3.716 -6.995 1.00 94.94 120 ARG A C 1
ATOM 890 O O . ARG A 1 120 ? 0.531 2.764 -6.333 1.00 94.94 120 ARG A O 1
ATOM 897 N N . ILE A 1 121 ? 0.809 4.841 -7.163 1.00 95.00 121 ILE A N 1
ATOM 898 C CA . ILE A 1 121 ? 2.134 5.096 -6.622 1.00 95.00 121 ILE A CA 1
ATOM 899 C C . ILE A 1 121 ? 1.986 6.273 -5.664 1.00 95.00 121 ILE A C 1
ATOM 901 O O . ILE A 1 121 ? 1.515 7.341 -6.062 1.00 95.00 121 ILE A O 1
ATOM 905 N N . ALA A 1 122 ? 2.295 6.065 -4.385 1.00 94.81 122 ALA A N 1
ATOM 906 C CA . ALA A 1 122 ? 2.430 7.174 -3.455 1.00 94.81 122 ALA A CA 1
ATOM 907 C C . ALA A 1 122 ? 3.706 7.953 -3.804 1.00 94.81 122 ALA A C 1
ATOM 909 O O . ALA A 1 122 ? 4.737 7.321 -4.018 1.00 94.81 122 ALA A O 1
ATOM 910 N N . PRO A 1 123 ? 3.676 9.297 -3.810 1.00 91.25 123 PRO A N 1
ATOM 911 C CA . PRO A 1 123 ? 4.904 10.077 -3.863 1.00 91.25 123 PRO A CA 1
ATOM 912 C C . PRO A 1 123 ? 5.828 9.696 -2.704 1.00 91.25 123 PRO A C 1
ATOM 914 O O . PRO A 1 123 ? 5.336 9.360 -1.623 1.00 91.25 123 PRO A O 1
ATOM 917 N N . VAL A 1 124 ? 7.139 9.835 -2.896 1.00 88.69 124 VAL A N 1
ATOM 918 C CA . VAL A 1 124 ? 8.141 9.652 -1.833 1.00 88.69 124 VAL A CA 1
ATOM 919 C C . VAL A 1 124 ? 7.783 10.514 -0.616 1.00 88.69 124 VAL A C 1
ATOM 921 O O . VAL A 1 124 ? 7.552 11.719 -0.739 1.00 88.69 124 VAL A O 1
ATOM 924 N N . GLY A 1 125 ? 7.676 9.900 0.565 1.00 89.94 125 GLY A N 1
ATOM 925 C CA . GLY A 1 125 ? 7.235 10.550 1.807 1.00 89.94 125 GLY A CA 1
ATOM 926 C C . GLY A 1 125 ? 5.739 10.909 1.853 1.00 89.94 125 GLY A C 1
ATOM 927 O O . GLY A 1 125 ? 5.234 11.374 2.877 1.00 89.94 125 GLY A O 1
ATOM 928 N N . GLY A 1 126 ? 5.000 10.674 0.769 1.00 91.62 126 GLY A N 1
ATOM 929 C CA . GLY A 1 126 ? 3.589 11.008 0.576 1.00 91.62 126 GLY A CA 1
ATOM 930 C C . GLY A 1 126 ? 2.609 9.920 1.016 1.00 91.62 126 GLY A C 1
ATOM 931 O O . GLY A 1 126 ? 1.397 10.098 0.866 1.00 91.62 126 GLY A O 1
ATOM 932 N N . ALA A 1 127 ? 3.090 8.811 1.587 1.00 91.44 127 ALA A N 1
ATOM 933 C CA . ALA A 1 127 ? 2.251 7.687 2.007 1.00 91.44 127 ALA A CA 1
ATOM 934 C C . ALA A 1 127 ? 1.105 8.117 2.939 1.00 91.44 127 ALA A C 1
ATOM 936 O O . ALA A 1 127 ? -0.027 7.673 2.770 1.00 91.44 127 ALA A O 1
ATOM 937 N N . ARG A 1 128 ? 1.360 9.034 3.884 1.00 91.50 128 ARG A N 1
ATOM 938 C CA . ARG A 1 128 ? 0.326 9.533 4.808 1.00 91.50 128 ARG A CA 1
ATOM 939 C C . ARG A 1 128 ? -0.844 10.182 4.066 1.00 91.50 128 ARG A C 1
ATOM 941 O O . ARG A 1 128 ? -1.994 9.896 4.384 1.00 91.50 128 ARG A O 1
ATOM 948 N N . THR A 1 129 ? -0.549 11.034 3.090 1.00 92.50 129 THR A N 1
ATOM 949 C CA . THR A 1 129 ? -1.561 11.725 2.282 1.00 92.50 129 THR A CA 1
ATOM 950 C C . THR A 1 129 ? -2.295 10.743 1.379 1.00 92.50 129 THR A C 1
ATOM 952 O O . THR A 1 129 ? -3.520 10.768 1.319 1.00 92.50 129 THR A O 1
ATOM 955 N N . ALA A 1 130 ? -1.565 9.826 0.738 1.00 92.00 130 ALA A N 1
ATOM 956 C CA . ALA A 1 130 ? -2.148 8.802 -0.125 1.00 92.00 130 ALA A CA 1
ATOM 957 C C . ALA A 1 130 ? -3.104 7.864 0.638 1.00 92.00 130 ALA A C 1
ATOM 959 O O . ALA A 1 130 ? -4.120 7.433 0.097 1.00 92.00 130 ALA A O 1
ATOM 960 N N . LEU A 1 131 ? -2.797 7.575 1.906 1.00 93.50 131 LEU A N 1
ATOM 961 C CA . LEU A 1 131 ? -3.627 6.747 2.776 1.00 93.50 131 LEU A CA 1
ATOM 962 C C . LEU A 1 131 ? -4.840 7.478 3.350 1.00 93.50 131 LEU A C 1
ATOM 964 O O . LEU A 1 131 ? -5.838 6.825 3.633 1.00 93.50 131 LEU A O 1
ATOM 968 N N . ALA A 1 132 ? -4.776 8.798 3.543 1.00 93.56 132 ALA A N 1
ATOM 969 C CA . ALA A 1 132 ? -5.806 9.550 4.262 1.00 93.56 132 ALA A CA 1
ATOM 970 C C . ALA A 1 132 ? -7.214 9.393 3.657 1.00 93.56 132 ALA A C 1
ATOM 972 O O . ALA A 1 132 ? -8.192 9.344 4.401 1.00 93.56 132 ALA A O 1
ATOM 973 N N . GLU A 1 133 ? -7.312 9.252 2.333 1.00 90.69 133 GLU A N 1
ATOM 974 C CA . GLU A 1 133 ? -8.585 9.084 1.621 1.00 90.69 133 GLU A CA 1
ATOM 975 C C . GLU A 1 133 ? 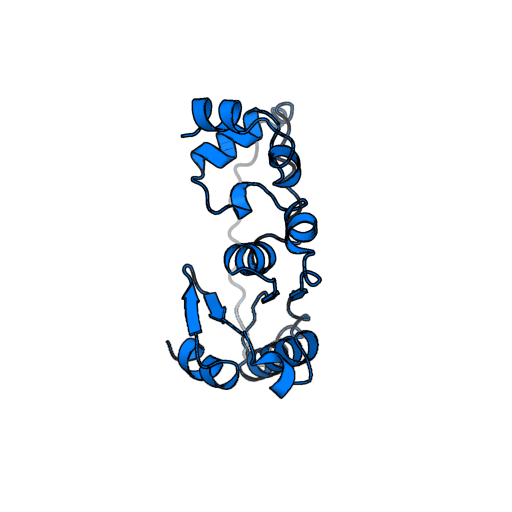-9.123 7.647 1.619 1.00 90.69 133 GLU A C 1
ATOM 977 O O . GLU A 1 133 ? -10.252 7.409 1.186 1.00 90.69 133 GLU A O 1
ATOM 982 N N . LEU A 1 134 ? -8.345 6.674 2.098 1.00 93.50 134 LEU A N 1
ATOM 983 C CA . LEU A 1 134 ? -8.753 5.273 2.097 1.00 93.50 134 LEU A CA 1
ATOM 984 C C . LEU A 1 134 ? -9.688 4.961 3.269 1.00 93.50 134 LEU A C 1
ATOM 986 O O . LEU A 1 134 ? -9.575 5.581 4.333 1.00 93.50 134 LEU A O 1
ATOM 990 N N . PRO A 1 135 ? -10.596 3.981 3.112 1.00 94.50 135 PRO A N 1
ATOM 991 C CA . PRO A 1 135 ? -11.429 3.516 4.210 1.00 94.50 135 PRO A CA 1
ATOM 992 C C . PRO A 1 135 ? -10.584 2.914 5.337 1.00 94.50 135 PRO A C 1
ATOM 994 O O . PRO A 1 135 ? -9.515 2.353 5.100 1.00 94.50 135 PRO A O 1
ATOM 997 N N . VAL A 1 136 ? -11.092 2.953 6.568 1.00 94.12 136 VAL A N 1
ATOM 998 C CA . VAL A 1 136 ? -10.403 2.389 7.748 1.00 94.12 136 VAL A CA 1
ATOM 999 C C . VAL A 1 136 ? -10.165 0.875 7.647 1.00 94.12 136 VAL A C 1
ATOM 1001 O O . VAL A 1 136 ? -9.205 0.373 8.221 1.00 94.12 136 VAL A O 1
ATOM 1004 N N . ALA A 1 137 ? -10.946 0.158 6.830 1.00 92.88 137 ALA A N 1
ATOM 1005 C CA . ALA A 1 137 ? -10.697 -1.245 6.473 1.00 92.88 137 ALA A CA 1
ATOM 1006 C C . ALA A 1 137 ? -9.325 -1.471 5.799 1.00 92.88 137 ALA A C 1
ATOM 1008 O O . ALA A 1 137 ? -8.746 -2.556 5.886 1.00 92.88 137 ALA A O 1
ATOM 1009 N N . ALA A 1 138 ? -8.750 -0.432 5.185 1.00 94.44 138 ALA A N 1
ATOM 1010 C CA . ALA A 1 138 ? -7.412 -0.476 4.607 1.00 94.44 138 ALA A CA 1
ATOM 1011 C C . ALA A 1 138 ? -6.287 -0.542 5.66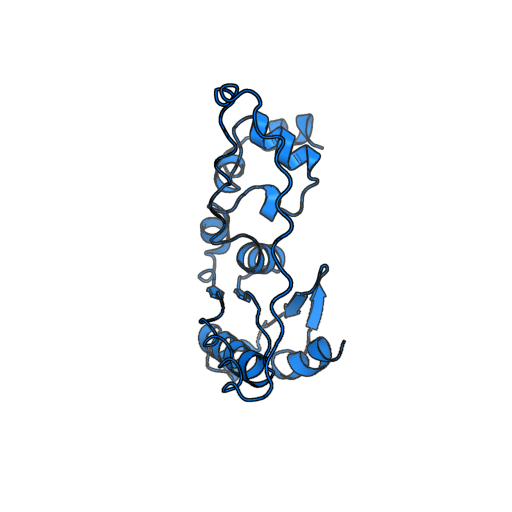5 1.00 94.44 138 ALA A C 1
ATOM 1013 O O . ALA A 1 138 ? -5.125 -0.719 5.306 1.00 94.44 138 ALA A O 1
ATOM 1014 N N . LEU A 1 139 ? -6.614 -0.448 6.960 1.00 93.19 139 LEU A N 1
ATOM 1015 C CA . LEU A 1 139 ? -5.669 -0.621 8.068 1.00 93.19 139 LEU A CA 1
ATOM 1016 C C . LEU A 1 139 ? -5.483 -2.084 8.504 1.00 93.19 139 LEU A C 1
ATOM 1018 O O . LEU A 1 139 ? -4.737 -2.321 9.449 1.00 93.19 139 LEU A O 1
ATOM 1022 N N . ARG A 1 140 ? -6.121 -3.058 7.830 1.00 91.75 140 ARG A N 1
ATOM 1023 C CA . ARG A 1 140 ? -6.066 -4.498 8.186 1.00 91.75 140 ARG A CA 1
ATOM 1024 C C . ARG A 1 140 ? -6.537 -4.799 9.618 1.00 91.75 140 ARG A C 1
ATOM 1026 O O . ARG A 1 140 ? -6.048 -5.729 10.249 1.00 91.75 140 ARG A O 1
ATOM 1033 N N . ILE A 1 141 ? -7.471 -3.999 10.111 1.00 92.06 141 ILE A N 1
ATOM 1034 C CA . ILE A 1 141 ? -8.120 -4.181 11.412 1.00 92.06 141 ILE A CA 1
ATOM 1035 C C . ILE A 1 141 ? -9.340 -5.099 11.283 1.00 92.06 141 ILE A C 1
ATOM 1037 O O . ILE A 1 141 ? -9.867 -5.290 10.182 1.00 92.06 141 ILE A O 1
ATOM 1041 N N . GLU A 1 142 ? -9.784 -5.666 12.399 1.00 91.94 142 GLU A N 1
ATOM 1042 C CA . GLU A 1 142 ? -10.921 -6.580 12.449 1.00 91.94 142 GLU A CA 1
ATOM 1043 C C . GLU A 1 142 ? -12.211 -5.917 11.929 1.00 91.94 142 GLU A C 1
ATOM 1045 O O . GLU A 1 142 ? -12.446 -4.734 12.202 1.00 91.94 142 GLU A O 1
ATOM 1050 N N . PRO A 1 143 ? -13.088 -6.661 11.223 1.00 91.31 143 PRO A N 1
ATOM 1051 C CA . PRO A 1 143 ? -14.345 -6.121 10.697 1.00 91.31 143 PRO A CA 1
ATOM 1052 C C . PRO A 1 143 ? -15.210 -5.434 11.762 1.00 91.31 143 PRO A C 1
ATOM 1054 O O . PRO A 1 143 ? -15.700 -4.332 11.529 1.00 91.31 143 PRO A O 1
ATOM 1057 N N . ASP A 1 144 ? -15.307 -6.013 12.961 1.00 93.12 144 ASP A N 1
ATOM 1058 C CA . ASP A 1 144 ? -16.070 -5.433 14.075 1.00 93.12 144 ASP A CA 1
ATOM 1059 C C . ASP A 1 144 ? -15.511 -4.065 14.512 1.00 93.12 144 ASP A C 1
ATOM 1061 O O . ASP A 1 144 ? -16.262 -3.153 14.868 1.00 93.12 144 ASP A O 1
ATOM 1065 N N . VAL A 1 145 ? -14.186 -3.881 14.436 1.00 94.31 145 VAL A N 1
ATOM 1066 C CA . VAL A 1 145 ? -13.525 -2.601 14.732 1.00 94.31 145 VAL A CA 1
ATOM 1067 C C . VAL A 1 145 ? -13.811 -1.585 13.624 1.00 94.31 145 VAL A C 1
ATOM 1069 O O . VAL A 1 145 ? -14.109 -0.428 13.926 1.00 94.31 145 VAL A O 1
ATOM 1072 N N . VAL A 1 146 ? -13.791 -1.998 12.350 1.00 94.25 146 VAL A N 1
ATOM 1073 C CA . VAL A 1 146 ? -14.204 -1.151 11.210 1.00 94.25 146 VAL A CA 1
ATOM 1074 C C . VAL A 1 146 ? -15.643 -0.667 11.404 1.00 94.25 146 VAL A C 1
ATOM 1076 O O . VAL A 1 146 ? -15.910 0.529 11.271 1.00 94.25 146 VAL A O 1
ATOM 1079 N N . GLU A 1 147 ? -16.566 -1.564 11.756 1.00 92.19 147 GLU A N 1
ATOM 1080 C CA . GLU A 1 147 ? -17.966 -1.218 12.014 1.00 92.19 147 GLU A CA 1
ATOM 1081 C C . GLU A 1 147 ? -18.113 -0.269 13.205 1.00 92.19 147 GLU A C 1
ATOM 1083 O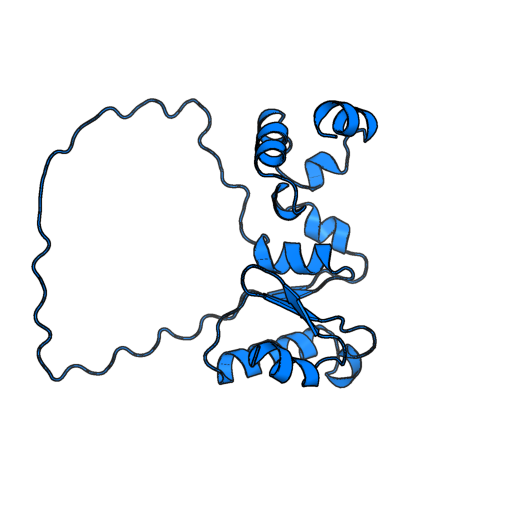 O . GLU A 1 147 ? -18.841 0.725 13.127 1.00 92.19 147 GLU A O 1
ATOM 1088 N N . GLY A 1 148 ? -17.402 -0.535 14.302 1.00 92.75 148 GLY A N 1
ATOM 1089 C CA . GLY A 1 148 ? -17.396 0.323 15.482 1.00 92.75 148 GLY A CA 1
ATOM 1090 C C . GLY A 1 148 ? -16.894 1.738 15.179 1.00 92.75 148 GLY A C 1
ATOM 1091 O O . GLY A 1 148 ? -17.515 2.714 15.601 1.00 92.75 148 GLY A O 1
ATOM 1092 N N . LEU A 1 149 ? -15.822 1.870 14.394 1.00 92.25 149 LEU A N 1
ATOM 1093 C CA . LEU A 1 149 ? -15.307 3.160 13.921 1.00 92.25 149 LEU A CA 1
ATOM 1094 C C . LEU A 1 149 ? -16.311 3.868 13.001 1.00 92.25 149 LEU A C 1
ATOM 1096 O O . LEU A 1 149 ? -16.569 5.063 13.172 1.00 92.25 149 LEU A O 1
ATOM 1100 N N . ALA A 1 150 ? -16.947 3.132 12.087 1.00 90.56 150 ALA A N 1
ATOM 1101 C CA . ALA A 1 150 ? -17.961 3.676 11.190 1.00 90.56 150 ALA A CA 1
ATOM 1102 C C . ALA A 1 150 ? -19.185 4.220 11.948 1.00 90.56 150 ALA A C 1
ATOM 1104 O O . ALA A 1 150 ? -19.684 5.291 11.595 1.00 90.56 150 ALA A O 1
ATOM 1105 N N . ARG A 1 151 ? -19.626 3.551 13.025 1.00 91.25 151 ARG A N 1
ATOM 1106 C CA . ARG A 1 151 ? -20.708 4.027 13.915 1.00 91.25 151 ARG A CA 1
ATOM 1107 C C . ARG A 1 151 ? -20.361 5.332 14.637 1.00 91.25 151 ARG A C 1
ATOM 1109 O O . ARG A 1 151 ? -21.262 6.090 14.977 1.00 91.25 151 ARG A O 1
ATOM 1116 N N . LEU A 1 152 ? -19.073 5.614 14.843 1.00 90.12 152 LEU A N 1
ATOM 1117 C CA . LEU A 1 152 ? -18.578 6.886 15.386 1.00 90.12 152 LEU A CA 1
ATOM 1118 C C . LEU A 1 152 ? -18.332 7.953 14.303 1.00 90.12 152 LEU A C 1
ATOM 1120 O O . LEU A 1 152 ? -17.861 9.043 14.619 1.00 90.12 152 LEU A O 1
ATOM 1124 N N . GLY A 1 153 ? -18.620 7.653 13.032 1.00 90.12 153 GLY A N 1
ATOM 1125 C CA . GLY A 1 153 ? -18.377 8.546 11.897 1.00 90.12 153 GLY A CA 1
ATOM 1126 C C . GLY A 1 153 ? -16.938 8.539 11.367 1.00 90.12 153 GLY A C 1
ATOM 1127 O O . GLY A 1 153 ? -16.654 9.258 10.411 1.00 90.12 153 GLY A O 1
ATOM 1128 N N . LEU A 1 154 ? -16.047 7.716 11.928 1.00 92.31 154 LEU A N 1
ATOM 1129 C CA . LEU A 1 154 ? -14.643 7.589 11.526 1.00 92.31 154 LEU A CA 1
ATOM 1130 C C . LEU A 1 154 ? -14.525 6.544 10.410 1.00 92.31 154 LEU A C 1
ATOM 1132 O O . LEU A 1 154 ? -14.311 5.361 10.669 1.00 92.31 154 LEU A O 1
ATOM 1136 N N . ARG A 1 155 ? -14.725 6.962 9.158 1.00 91.81 155 ARG A N 1
ATOM 1137 C CA . ARG A 1 155 ? -14.826 6.036 8.012 1.00 91.81 155 ARG A CA 1
ATOM 1138 C C . ARG A 1 155 ? -13.571 5.996 7.155 1.00 91.81 155 ARG A C 1
ATOM 1140 O O . ARG A 1 155 ? -13.334 4.986 6.491 1.00 91.81 155 ARG A O 1
ATOM 1147 N N . ARG A 1 156 ? -12.757 7.050 7.182 1.00 94.12 156 ARG A N 1
ATOM 1148 C CA . ARG A 1 156 ? -11.477 7.144 6.473 1.00 94.12 156 ARG A CA 1
ATOM 1149 C C . ARG A 1 156 ? -10.300 7.165 7.435 1.00 94.12 156 ARG A C 1
ATOM 1151 O O . ARG A 1 156 ? -10.413 7.616 8.573 1.00 94.12 156 ARG A O 1
ATOM 1158 N N . ILE A 1 157 ? -9.137 6.738 6.948 1.00 94.44 157 ILE A N 1
ATOM 1159 C CA . ILE A 1 157 ? -7.880 6.807 7.704 1.00 94.44 157 ILE A CA 1
ATOM 1160 C C . ILE A 1 157 ? -7.597 8.253 8.137 1.00 94.44 157 ILE A C 1
ATOM 1162 O O . ILE A 1 157 ? -7.188 8.480 9.275 1.00 94.44 157 ILE A O 1
ATOM 1166 N N . GLY A 1 158 ? -7.870 9.235 7.271 1.00 93.62 158 GLY A N 1
ATOM 1167 C CA . GLY A 1 158 ? -7.729 10.660 7.578 1.00 93.62 158 GLY A CA 1
ATOM 1168 C C . GLY A 1 158 ? -8.511 11.106 8.816 1.00 93.62 158 GLY A C 1
ATOM 1169 O O . GLY A 1 158 ? -7.984 11.884 9.610 1.00 93.62 158 GLY A O 1
ATOM 1170 N N . ASP A 1 159 ? -9.705 10.548 9.036 1.00 92.62 159 ASP A N 1
ATOM 1171 C CA . ASP A 1 159 ? -10.557 10.872 10.188 1.00 92.62 159 ASP A CA 1
ATOM 1172 C C . ASP A 1 159 ? -9.896 10.417 11.509 1.00 92.62 159 ASP A C 1
ATOM 1174 O O . ASP A 1 159 ? -9.991 11.073 12.549 1.00 92.62 159 ASP A O 1
ATOM 1178 N N . ILE A 1 160 ? -9.153 9.306 11.469 1.00 91.44 160 ILE A N 1
ATOM 1179 C CA . ILE A 1 160 ? -8.457 8.742 12.634 1.00 91.44 160 ILE A CA 1
ATOM 1180 C C . ILE A 1 160 ? -7.132 9.466 12.901 1.00 91.44 160 ILE A C 1
ATOM 1182 O O . ILE A 1 160 ? -6.754 9.643 14.059 1.00 91.44 160 ILE A O 1
ATOM 1186 N N . LEU A 1 161 ? -6.427 9.925 11.861 1.00 87.81 161 LEU A N 1
ATOM 1187 C CA . LEU A 1 161 ? -5.102 10.551 11.988 1.00 87.81 161 LEU A CA 1
ATOM 1188 C C . LEU A 1 161 ? -5.082 11.803 12.883 1.00 87.81 161 LEU A C 1
ATOM 1190 O O . LEU A 1 161 ? -4.026 12.121 13.433 1.00 87.81 161 LEU A O 1
ATOM 1194 N N . GLY A 1 162 ? -6.214 12.502 13.014 1.00 79.62 162 GLY A N 1
ATOM 1195 C CA . GLY A 1 162 ? -6.385 13.662 13.897 1.00 79.62 162 GLY A CA 1
ATOM 1196 C C . GLY A 1 162 ? -6.966 13.342 15.281 1.00 79.62 162 GLY A C 1
ATOM 1197 O O . GLY A 1 162 ? -7.066 14.234 16.119 1.00 79.62 162 GLY A O 1
ATOM 1198 N N . THR A 1 163 ? -7.354 12.091 15.542 1.00 85.44 163 THR A N 1
ATOM 1199 C CA . THR A 1 163 ? -8.048 11.694 16.775 1.00 85.44 163 THR A CA 1
ATOM 1200 C C . THR A 1 163 ? -7.051 11.387 17.910 1.00 85.44 163 THR A C 1
ATOM 1202 O O . THR A 1 163 ? -6.010 10.767 17.668 1.00 85.44 163 THR A O 1
ATOM 1205 N N . PRO A 1 164 ? -7.341 11.750 19.180 1.00 87.81 164 PRO A N 1
ATOM 1206 C CA . PRO A 1 164 ? -6.498 11.376 20.313 1.00 87.81 164 PRO A CA 1
ATOM 1207 C C . PRO A 1 164 ? -6.354 9.853 20.459 1.00 87.81 164 PRO A C 1
ATOM 1209 O O . PRO A 1 164 ? -7.325 9.142 20.727 1.00 87.81 164 PRO A O 1
ATOM 1212 N N . ARG A 1 165 ? -5.116 9.352 20.364 1.00 89.19 165 ARG A N 1
ATOM 1213 C CA . ARG A 1 165 ? -4.804 7.909 20.421 1.00 89.19 165 ARG A CA 1
ATOM 1214 C C . ARG A 1 165 ? -5.355 7.210 21.666 1.00 89.19 165 ARG A C 1
ATOM 1216 O O . ARG A 1 165 ? -5.851 6.095 21.567 1.00 89.19 165 ARG A O 1
ATOM 1223 N N . ALA A 1 166 ? -5.319 7.879 22.820 1.00 87.62 166 ALA A N 1
ATOM 1224 C CA . ALA A 1 166 ? -5.804 7.319 24.083 1.00 87.62 166 ALA A CA 1
ATOM 1225 C C . ALA A 1 166 ? -7.311 6.999 24.064 1.00 87.62 166 ALA A C 1
ATOM 1227 O O . ALA A 1 166 ? -7.745 6.030 24.684 1.00 87.62 166 ALA A O 1
ATOM 1228 N N . GLY A 1 167 ? -8.114 7.800 23.352 1.00 84.69 167 GLY A N 1
ATOM 1229 C CA . GLY A 1 167 ? -9.555 7.574 23.233 1.00 84.69 167 GLY A CA 1
ATOM 1230 C C . GLY A 1 167 ? -9.890 6.370 22.356 1.00 84.69 167 GLY A C 1
ATOM 1231 O O . GLY A 1 167 ? -10.809 5.622 22.678 1.00 84.69 167 GLY A O 1
ATOM 1232 N N . LEU A 1 168 ? -9.114 6.166 21.287 1.00 87.81 168 LEU A N 1
ATOM 1233 C CA . LEU A 1 168 ? -9.235 5.004 20.407 1.00 87.81 168 LEU A CA 1
ATOM 1234 C C . LEU A 1 168 ? -8.808 3.724 21.127 1.00 87.81 168 LEU A C 1
ATOM 1236 O O . LEU A 1 168 ? -9.571 2.765 21.148 1.00 87.81 168 LEU A O 1
ATOM 1240 N N . ALA A 1 169 ? -7.644 3.747 21.784 1.00 87.69 169 ALA A N 1
ATOM 1241 C CA . ALA A 1 169 ? -7.114 2.594 22.507 1.00 87.69 169 ALA A CA 1
ATOM 1242 C C . ALA A 1 169 ? -8.089 2.083 23.576 1.00 87.69 169 ALA A C 1
ATOM 1244 O O . ALA A 1 169 ? -8.323 0.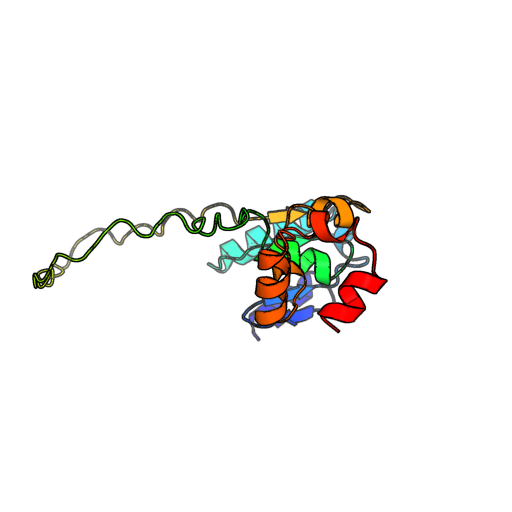892 23.665 1.00 87.69 169 ALA A O 1
ATOM 1245 N N . ARG A 1 170 ? -8.740 2.979 24.331 1.00 89.06 170 ARG A N 1
ATOM 1246 C CA . ARG A 1 170 ? -9.719 2.583 25.359 1.00 89.06 170 ARG A CA 1
ATOM 1247 C C . ARG A 1 170 ? -10.962 1.879 24.799 1.00 89.06 170 ARG A C 1
ATOM 1249 O O . ARG A 1 170 ? -11.643 1.183 25.540 1.00 89.06 170 ARG A O 1
ATOM 1256 N N . ARG A 1 171 ? -11.331 2.155 23.546 1.00 87.88 171 ARG A N 1
ATOM 1257 C CA . ARG A 1 171 ? -12.580 1.666 22.937 1.00 87.88 171 ARG A CA 1
ATOM 1258 C C . ARG A 1 171 ? -12.378 0.432 22.064 1.00 87.88 171 ARG A C 1
ATOM 1260 O O . ARG A 1 171 ? -13.327 -0.324 21.901 1.00 87.88 171 ARG A O 1
ATOM 1267 N N . PHE A 1 172 ? -11.192 0.280 21.480 1.00 86.94 172 PHE A N 1
ATOM 1268 C CA . PHE A 1 172 ? -10.928 -0.678 20.405 1.00 86.94 172 PHE A CA 1
ATOM 1269 C C . PHE A 1 172 ? -9.680 -1.546 20.634 1.00 86.94 172 PHE A C 1
ATOM 1271 O O . PHE A 1 172 ? -9.304 -2.278 19.724 1.00 86.94 172 PHE A O 1
ATOM 1278 N N . GLY A 1 173 ? -9.018 -1.444 21.791 1.00 77.12 173 GLY A N 1
ATOM 1279 C CA . GLY A 1 173 ? -7.812 -2.206 22.131 1.00 77.12 173 GLY A CA 1
ATOM 1280 C C . GLY A 1 173 ? -7.805 -2.708 23.564 1.00 77.12 173 GLY A C 1
ATOM 1281 O O . GLY A 1 173 ? -8.746 -2.375 24.321 1.00 77.12 173 GLY A O 1
#

Sequence (173 aa):
TRLRRWAGKFTPWVAEEPPGGLVLDITGCAHLFGGEEELVAAIERDLAGLGLTATLGLADTVGAAWALARYAGHGPERGAGGDAIDQEARATRSRAAKRRHWTRGGQPPRPAATGRMPVRIAPVGGARTALAELPVAALRIEPDVVEGLARLGLRRIGDILGTPRAGLARRFG